Protein AF-A0A8S9LI99-F1 (afdb_monomer_lite)

Sequence (80 aa):
MFAVENGLQGDPRLQAISDAIRVIPHFPKTGRTFFFSSLFICSRIMFQDITTLLLDPVAFKHVVDIFVDRYKHMNISLVA

Radius of gyration: 17.56 Å; chains: 1; bounding box: 47×29×30 Å

Foldseek 3Di:
DVCVVQVNVPVPLVVVLVVQKDWDFQPPHNDDDDDDDDDDDNRDDIDTDCVSCVVDPSSVVSVVCSVCVSCVPVPDPDDD

pLDDT: mean 81.33, std 17.79, range [39.12, 96.81]

Secondary structure (DSSP, 8-state):
-HHHHTT-TT-HHHHHHHHT-EEEET-S--S-----SS---TT--EEEETHHHHH-HHHHHHHHHHHHHHHTTS------

InterPro domains:
  IPR029057 Phosphoribosyltransferase-like [G3DSA:3.40.50.2020] (5-80)
  IPR050120 Adenine phosphoribosyltransferase [PTHR11776] (1-80)

Structure (mmCIF, N/CA/C/O backbone):
data_AF-A0A8S9LI99-F1
#
_entry.id   AF-A0A8S9LI99-F1
#
loop_
_atom_site.group_PDB
_atom_site.id
_atom_site.type_symbol
_atom_site.label_atom_id
_atom_site.label_alt_id
_atom_site.label_comp_id
_atom_site.label_asym_id
_atom_site.label_entity_id
_atom_site.label_seq_id
_atom_site.pdbx_PDB_ins_code
_atom_site.Cartn_x
_atom_site.Cartn_y
_atom_site.Cartn_z
_atom_site.occupancy
_atom_site.B_iso_or_equiv
_atom_site.auth_seq_id
_atom_site.auth_comp_id
_atom_site.auth_asym_id
_atom_site.auth_atom_id
_atom_site.pdbx_PDB_model_num
ATOM 1 N N . MET A 1 1 ? 9.791 -13.208 7.804 1.00 56.62 1 MET A N 1
ATOM 2 C CA . MET A 1 1 ? 10.048 -12.817 9.207 1.00 56.62 1 MET A CA 1
ATOM 3 C C . MET A 1 1 ? 9.011 -11.803 9.698 1.00 56.62 1 MET A C 1
ATOM 5 O O . MET A 1 1 ? 8.266 -12.169 10.587 1.00 56.62 1 MET A O 1
ATOM 9 N N . PHE A 1 2 ? 8.797 -10.652 9.042 1.00 58.00 2 PHE A N 1
ATOM 10 C CA . PHE A 1 2 ? 7.774 -9.666 9.467 1.00 58.00 2 PHE A CA 1
ATOM 11 C C . PHE A 1 2 ? 6.302 -10.134 9.444 1.00 58.00 2 PHE A C 1
ATOM 13 O O . PHE A 1 2 ? 5.544 -9.804 10.351 1.00 58.00 2 PHE A O 1
ATOM 20 N N . ALA A 1 3 ? 5.861 -10.896 8.435 1.00 62.7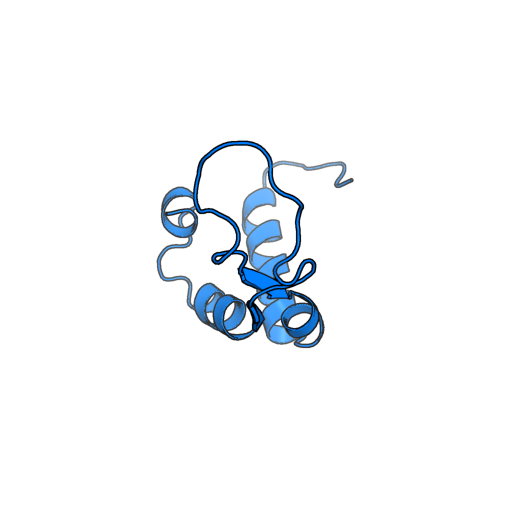5 3 ALA A N 1
ATOM 21 C CA . ALA A 1 3 ? 4.460 -11.346 8.364 1.00 62.75 3 ALA A CA 1
ATOM 22 C C . ALA A 1 3 ? 4.083 -12.322 9.497 1.00 62.75 3 ALA A C 1
ATOM 24 O O . ALA A 1 3 ? 2.943 -12.335 9.949 1.00 62.75 3 ALA A O 1
ATOM 25 N N . VAL A 1 4 ? 5.051 -13.107 9.979 1.00 64.88 4 VAL A N 1
ATOM 26 C CA . VAL A 1 4 ? 4.852 -14.116 11.033 1.00 64.88 4 VAL A CA 1
ATOM 27 C C . VAL A 1 4 ? 4.650 -13.443 12.389 1.00 64.88 4 VAL A C 1
ATOM 29 O O . VAL A 1 4 ? 3.704 -13.759 13.100 1.00 64.88 4 VAL A O 1
ATOM 32 N N . GLU A 1 5 ? 5.476 -12.446 12.708 1.00 70.06 5 GLU A N 1
ATOM 33 C CA . GLU A 1 5 ? 5.410 -11.695 13.971 1.00 70.06 5 GLU A CA 1
ATOM 34 C C . GLU A 1 5 ? 4.107 -10.905 14.141 1.00 70.06 5 GLU A C 1
ATOM 36 O O . GLU A 1 5 ? 3.703 -10.598 15.257 1.00 70.06 5 GLU A O 1
ATOM 41 N N . ASN A 1 6 ? 3.435 -10.584 13.033 1.00 75.62 6 ASN A N 1
ATOM 42 C CA . ASN A 1 6 ? 2.221 -9.772 13.025 1.00 75.62 6 ASN A CA 1
ATOM 43 C C . ASN A 1 6 ? 0.951 -10.580 12.726 1.00 75.62 6 ASN A C 1
ATOM 45 O O . ASN A 1 6 ? -0.092 -9.988 12.469 1.00 75.62 6 ASN A O 1
ATOM 49 N N . GLY A 1 7 ? 1.035 -11.917 12.736 1.00 76.62 7 GLY A N 1
ATOM 50 C CA . GLY A 1 7 ? -0.116 -12.795 12.501 1.00 76.62 7 GLY A CA 1
ATOM 51 C C . GLY A 1 7 ? -0.682 -12.738 11.077 1.00 76.62 7 GLY A C 1
ATOM 52 O O . GLY A 1 7 ? -1.793 -13.195 10.846 1.00 76.62 7 GLY A O 1
ATOM 53 N N . LEU A 1 8 ? 0.074 -12.197 10.118 1.00 82.12 8 LEU A N 1
ATOM 54 C CA . LEU A 1 8 ? -0.316 -12.083 8.707 1.00 82.12 8 LEU A CA 1
ATOM 55 C C . LEU A 1 8 ? 0.178 -13.273 7.868 1.00 82.12 8 LEU A C 1
ATOM 57 O O . LEU A 1 8 ? 0.133 -13.244 6.639 1.00 82.12 8 LEU A O 1
ATOM 61 N N . GLN A 1 9 ? 0.715 -14.314 8.507 1.00 80.38 9 GLN A N 1
ATOM 62 C CA . GLN A 1 9 ? 1.241 -15.481 7.811 1.00 80.38 9 GLN A CA 1
ATOM 63 C C . GLN A 1 9 ? 0.119 -16.189 7.038 1.00 80.38 9 GLN A C 1
ATOM 65 O O . GLN A 1 9 ? -0.823 -16.701 7.631 1.00 80.38 9 GLN A O 1
ATOM 70 N N . GLY A 1 10 ? 0.243 -16.229 5.709 1.00 82.81 10 GLY A N 1
ATOM 71 C CA . GLY A 1 10 ? -0.744 -16.861 4.830 1.00 82.81 10 GLY A CA 1
ATOM 72 C C . GLY A 1 10 ? -1.919 -15.966 4.430 1.00 82.81 10 GLY A C 1
ATOM 73 O O . GLY A 1 10 ? -2.825 -16.457 3.762 1.00 82.81 10 GLY A O 1
ATOM 74 N N . ASP A 1 11 ? -1.916 -14.676 4.786 1.00 88.25 11 ASP A N 1
ATOM 75 C CA . ASP A 1 11 ? -2.914 -13.738 4.268 1.00 88.25 11 ASP A CA 1
ATOM 76 C C . ASP A 1 11 ? -2.742 -13.602 2.739 1.00 88.25 11 ASP A C 1
ATOM 78 O O . ASP A 1 11 ? -1.679 -13.162 2.282 1.00 88.25 11 ASP A O 1
ATOM 82 N N . PRO A 1 12 ? -3.757 -13.965 1.928 1.00 89.62 12 PRO A N 1
ATOM 83 C CA . PRO A 1 12 ? -3.660 -13.924 0.469 1.00 89.62 12 PRO A CA 1
ATOM 84 C C . PRO A 1 12 ? -3.412 -12.507 -0.066 1.00 89.62 12 PRO A C 1
ATOM 86 O O . PRO A 1 12 ? -2.847 -12.349 -1.148 1.00 89.62 12 PRO A O 1
ATOM 89 N N . ARG A 1 13 ? -3.767 -11.469 0.707 1.00 92.56 13 ARG A N 1
ATOM 90 C CA . ARG A 1 13 ? -3.507 -10.067 0.363 1.00 92.56 13 ARG A CA 1
ATOM 91 C C . ARG A 1 13 ? -2.013 -9.767 0.260 1.00 92.56 13 ARG A C 1
ATOM 93 O O . ARG A 1 13 ? -1.620 -8.944 -0.562 1.00 92.56 13 ARG A O 1
ATOM 100 N N . LEU A 1 14 ? -1.170 -10.440 1.052 1.00 91.94 14 LEU A N 1
ATOM 101 C CA . LEU A 1 14 ? 0.280 -10.217 1.026 1.00 91.94 14 LEU A CA 1
ATOM 102 C C . LEU A 1 14 ? 0.914 -10.632 -0.298 1.00 91.94 14 LEU A C 1
ATOM 104 O O . LEU A 1 14 ? 1.879 -10.000 -0.718 1.00 91.94 14 LEU A O 1
ATOM 108 N N . GLN A 1 15 ? 0.375 -11.662 -0.954 1.00 91.38 15 GLN A N 1
ATOM 109 C CA . GLN A 1 15 ? 0.873 -12.089 -2.257 1.00 91.38 15 GLN A CA 1
ATOM 110 C C . GLN A 1 15 ? 0.617 -10.999 -3.303 1.00 91.38 15 GLN A C 1
ATOM 112 O O . GLN A 1 15 ? 1.557 -10.545 -3.946 1.00 91.38 15 GLN A O 1
ATOM 117 N N . ALA A 1 16 ? -0.619 -10.492 -3.377 1.00 92.06 16 ALA A N 1
ATOM 118 C CA . ALA A 1 16 ? -0.980 -9.405 -4.289 1.00 92.06 16 ALA A CA 1
ATOM 119 C C . ALA A 1 16 ? -0.144 -8.133 -4.049 1.00 92.06 16 ALA A C 1
ATOM 121 O O . ALA A 1 16 ? 0.313 -7.496 -4.993 1.00 92.06 16 ALA A O 1
ATOM 122 N N . ILE A 1 17 ? 0.110 -7.791 -2.782 1.00 94.00 17 ILE A N 1
ATOM 123 C CA . ILE A 1 17 ? 0.974 -6.665 -2.402 1.00 94.00 17 ILE A CA 1
ATOM 124 C C . ILE A 1 17 ? 2.421 -6.901 -2.853 1.00 94.00 17 ILE A C 1
ATOM 126 O O . ILE A 1 17 ? 3.043 -5.998 -3.407 1.00 94.00 17 ILE A O 1
ATOM 130 N N . SER A 1 18 ? 2.962 -8.100 -2.619 1.00 92.00 18 SER A N 1
ATOM 131 C CA . SER A 1 18 ? 4.334 -8.446 -2.999 1.00 92.00 18 SER A CA 1
ATOM 132 C C . SER A 1 18 ? 4.532 -8.404 -4.513 1.00 92.00 18 SER A C 1
ATOM 134 O O . SER A 1 18 ? 5.558 -7.909 -4.972 1.00 92.00 18 SER A O 1
ATOM 136 N N . ASP A 1 19 ? 3.559 -8.894 -5.279 1.00 93.69 19 ASP A N 1
ATOM 137 C CA . ASP A 1 19 ? 3.616 -8.928 -6.744 1.00 93.69 19 ASP A CA 1
ATOM 138 C C . ASP A 1 19 ? 3.515 -7.523 -7.357 1.00 93.69 19 ASP A C 1
ATOM 140 O O . ASP A 1 19 ? 4.085 -7.259 -8.416 1.00 93.69 19 ASP A O 1
ATOM 144 N N . ALA A 1 20 ? 2.843 -6.599 -6.665 1.00 94.25 20 ALA A N 1
ATOM 145 C CA . ALA A 1 20 ? 2.717 -5.207 -7.079 1.00 94.25 20 ALA A CA 1
ATOM 146 C C . ALA A 1 20 ? 3.961 -4.350 -6.775 1.00 94.25 20 ALA A C 1
ATOM 148 O O . ALA A 1 20 ? 4.014 -3.203 -7.212 1.00 94.25 20 ALA A O 1
ATOM 149 N N . ILE A 1 21 ? 4.960 -4.855 -6.037 1.00 94.19 21 ILE A N 1
ATOM 150 C CA . ILE A 1 21 ? 6.195 -4.115 -5.739 1.00 94.19 21 ILE A CA 1
ATOM 151 C C . ILE A 1 21 ? 7.276 -4.480 -6.755 1.00 94.19 21 ILE A C 1
ATOM 153 O O . ILE A 1 21 ? 7.772 -5.606 -6.808 1.00 94.19 21 ILE A O 1
ATOM 157 N N . ARG A 1 22 ? 7.724 -3.489 -7.527 1.00 92.00 22 ARG A N 1
ATOM 158 C CA . ARG A 1 22 ? 8.845 -3.662 -8.454 1.00 92.00 22 ARG A CA 1
ATOM 159 C C . ARG A 1 22 ? 10.187 -3.535 -7.735 1.00 92.00 22 ARG A C 1
ATOM 161 O O . ARG A 1 22 ? 10.386 -2.648 -6.908 1.00 92.00 22 ARG A O 1
ATOM 168 N N . VAL A 1 23 ? 11.158 -4.358 -8.132 1.00 90.44 23 VAL A N 1
ATOM 169 C CA . VAL A 1 23 ? 12.547 -4.246 -7.669 1.00 90.44 23 VAL A CA 1
ATOM 170 C C . VAL A 1 23 ? 13.438 -3.684 -8.775 1.00 90.44 23 VAL A C 1
ATOM 172 O O . VAL A 1 23 ? 13.525 -4.251 -9.862 1.00 90.44 23 VAL A O 1
ATOM 175 N N . ILE A 1 24 ? 14.114 -2.568 -8.493 1.00 88.81 24 ILE A N 1
ATOM 176 C CA . ILE A 1 24 ? 15.035 -1.892 -9.410 1.00 88.81 24 ILE A CA 1
ATOM 177 C C . ILE A 1 24 ? 16.473 -2.089 -8.907 1.00 88.81 24 ILE A C 1
ATOM 179 O O . ILE A 1 24 ? 16.835 -1.564 -7.849 1.00 88.81 24 ILE A O 1
ATOM 183 N N . PRO A 1 25 ? 17.322 -2.833 -9.633 1.00 87.38 25 PRO A N 1
ATOM 184 C CA . PRO A 1 25 ? 18.712 -3.015 -9.239 1.00 87.38 25 PRO A CA 1
ATOM 185 C C . PRO A 1 25 ? 19.530 -1.736 -9.487 1.00 87.38 25 PRO A C 1
ATOM 187 O O . PRO A 1 25 ? 19.309 -1.018 -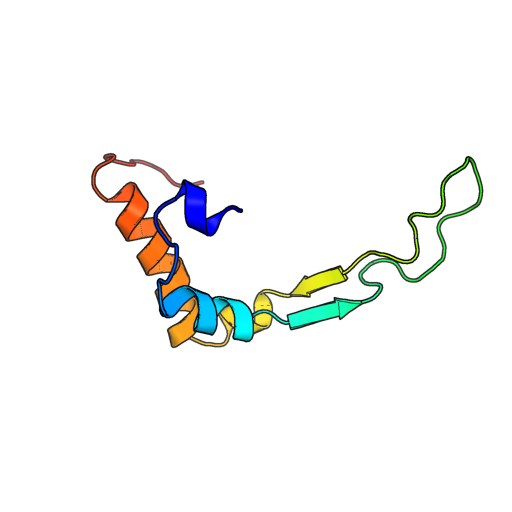10.460 1.00 87.38 25 PRO A O 1
ATOM 190 N N . HIS A 1 26 ? 20.520 -1.474 -8.627 1.00 82.19 26 HIS A N 1
ATOM 191 C CA . HIS A 1 26 ? 21.533 -0.417 -8.812 1.00 82.19 26 HIS A CA 1
ATOM 192 C C . HIS A 1 26 ? 20.994 1.027 -8.878 1.00 82.19 26 HIS A C 1
ATOM 194 O O . HIS A 1 26 ? 21.606 1.903 -9.500 1.00 82.19 26 HIS A O 1
ATOM 200 N N . PHE A 1 27 ? 19.878 1.284 -8.190 1.00 79.88 27 PHE A N 1
ATOM 201 C CA . PHE A 1 27 ? 19.264 2.603 -8.029 1.00 79.88 27 PHE A CA 1
ATOM 202 C C . PHE A 1 27 ? 19.287 3.039 -6.551 1.00 79.88 27 PHE A C 1
ATOM 204 O O . PHE A 1 27 ? 19.181 2.183 -5.671 1.00 79.88 27 PHE A O 1
ATOM 211 N N . PRO A 1 28 ? 19.423 4.342 -6.225 1.00 76.38 28 PRO A N 1
ATOM 212 C CA . PRO A 1 28 ? 19.681 5.490 -7.109 1.00 76.38 28 PRO A CA 1
ATOM 213 C C . PRO A 1 28 ? 21.157 5.658 -7.498 1.00 76.38 28 PRO A C 1
ATOM 215 O O . PRO A 1 28 ? 21.482 6.481 -8.349 1.00 76.38 28 PRO A O 1
ATOM 218 N N . LYS A 1 29 ? 22.069 4.906 -6.869 1.00 69.69 29 LYS A N 1
ATOM 219 C CA . LYS A 1 29 ? 23.511 4.990 -7.125 1.00 69.69 29 LYS A CA 1
ATOM 220 C C . LYS A 1 29 ? 23.979 3.789 -7.934 1.00 69.69 29 LYS A C 1
ATOM 222 O O . LYS A 1 29 ? 24.004 2.668 -7.431 1.00 69.69 29 LYS A O 1
ATOM 227 N N . THR A 1 30 ? 24.449 4.044 -9.148 1.00 65.50 30 THR A N 1
ATOM 228 C CA . THR A 1 30 ? 25.114 3.038 -9.978 1.00 65.50 30 THR A CA 1
ATOM 229 C C . THR A 1 30 ? 26.632 3.142 -9.783 1.00 65.50 30 THR A C 1
ATOM 231 O O . THR A 1 30 ? 27.271 4.083 -10.243 1.00 65.50 30 THR A O 1
ATOM 234 N N . GLY A 1 31 ? 27.225 2.195 -9.054 1.00 62.47 31 GLY A N 1
ATOM 235 C CA . GLY A 1 31 ? 28.625 1.778 -9.232 1.00 62.47 31 GLY A CA 1
ATOM 236 C C . GLY A 1 31 ? 29.784 2.769 -9.017 1.00 62.47 31 GLY A C 1
ATOM 237 O O . GLY A 1 31 ? 30.915 2.382 -9.296 1.00 62.47 31 GLY A O 1
ATOM 238 N N . ARG A 1 32 ? 29.595 4.001 -8.523 1.00 56.94 32 ARG A N 1
ATOM 239 C CA . ARG A 1 32 ? 30.720 4.901 -8.184 1.00 56.94 32 ARG A CA 1
ATOM 240 C C . ARG A 1 32 ? 30.475 5.675 -6.892 1.00 56.94 32 ARG A C 1
ATOM 242 O O . ARG A 1 32 ? 29.935 6.773 -6.894 1.00 56.94 32 ARG A O 1
ATOM 249 N N . THR A 1 33 ? 30.907 5.112 -5.770 1.00 48.47 33 THR A N 1
ATOM 250 C CA . THR A 1 33 ? 31.360 5.915 -4.628 1.00 48.47 33 THR A CA 1
ATOM 251 C C . THR A 1 33 ? 32.843 5.624 -4.475 1.00 48.47 33 THR A C 1
ATOM 253 O O . THR A 1 33 ? 33.250 4.464 -4.487 1.00 48.47 33 THR A O 1
ATOM 256 N N . PHE A 1 34 ? 33.626 6.698 -4.484 1.00 41.94 34 PHE A N 1
ATOM 257 C CA . PHE A 1 34 ? 35.078 6.698 -4.425 1.00 41.94 34 PHE A CA 1
ATOM 258 C C . PHE A 1 34 ? 35.610 5.769 -3.330 1.00 41.94 34 PHE A C 1
ATOM 260 O O . PHE A 1 34 ? 35.060 5.697 -2.232 1.00 41.94 34 PHE A O 1
ATOM 267 N N . PHE A 1 35 ? 36.700 5.085 -3.685 1.00 46.00 35 PHE A N 1
ATOM 268 C CA . PHE A 1 35 ? 37.685 4.479 -2.798 1.00 46.00 35 PHE A CA 1
ATOM 269 C C . PHE A 1 35 ? 37.785 5.250 -1.480 1.00 46.00 35 PHE A C 1
ATOM 271 O O . PHE A 1 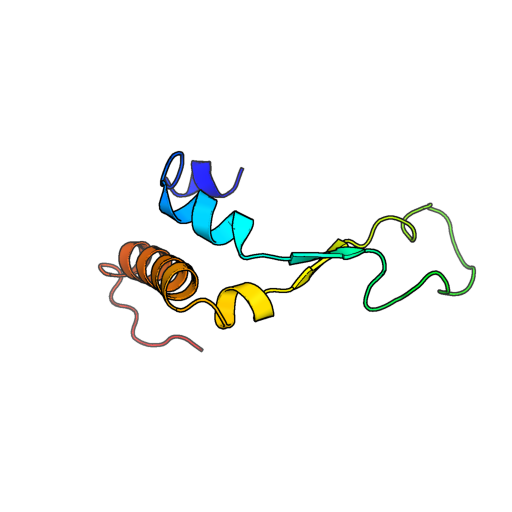35 ? 38.203 6.395 -1.513 1.00 46.00 35 PHE A O 1
ATOM 278 N N . PHE A 1 36 ? 37.426 4.638 -0.357 1.00 45.31 36 PHE A N 1
ATOM 279 C CA . PHE A 1 36 ? 38.294 4.511 0.815 1.00 45.31 36 PHE A CA 1
ATOM 280 C C . PHE A 1 36 ? 37.620 3.551 1.803 1.00 45.31 36 PHE A C 1
ATOM 282 O O . PHE A 1 36 ? 36.505 3.778 2.255 1.00 45.31 36 PHE A O 1
ATOM 289 N N . SER A 1 37 ? 38.349 2.488 2.139 1.00 46.44 37 SER A N 1
ATOM 290 C CA . SER A 1 37 ? 38.059 1.518 3.199 1.00 46.44 37 SER A CA 1
ATOM 291 C C . SER A 1 37 ? 37.023 0.420 2.903 1.00 46.44 37 SER A C 1
ATOM 293 O O . SER A 1 37 ? 35.816 0.588 3.018 1.00 46.44 37 SER A O 1
ATOM 295 N N . SER A 1 38 ? 37.575 -0.742 2.539 1.00 50.53 38 SER A N 1
ATOM 296 C CA . SER A 1 38 ? 37.220 -2.076 3.044 1.00 50.53 38 SER A CA 1
ATOM 297 C C . SER A 1 38 ? 35.741 -2.351 3.346 1.00 50.53 38 SER A C 1
ATOM 299 O O . SER A 1 38 ? 35.286 -2.190 4.473 1.00 50.53 38 SER A O 1
ATOM 301 N N . LEU A 1 39 ? 35.019 -2.822 2.324 1.00 47.94 39 LEU A N 1
ATOM 302 C CA . LEU A 1 39 ? 34.225 -4.065 2.321 1.00 47.94 39 LEU A CA 1
ATOM 303 C C . LEU A 1 39 ? 33.116 -3.938 1.264 1.00 47.94 39 LEU A C 1
ATOM 305 O O . LEU A 1 39 ? 32.046 -3.404 1.515 1.00 47.94 39 LEU A O 1
ATOM 309 N N . PHE A 1 40 ? 33.422 -4.380 0.045 1.00 39.12 40 PHE A N 1
ATOM 310 C CA . PHE A 1 40 ? 32.555 -5.130 -0.879 1.00 39.12 40 PHE A CA 1
ATOM 311 C C . PHE A 1 40 ? 31.005 -5.062 -0.710 1.00 39.12 40 PHE A C 1
ATOM 313 O O . PHE A 1 40 ? 30.347 -6.097 -0.701 1.00 39.12 40 PHE A O 1
ATOM 320 N N . ILE A 1 41 ? 30.381 -3.879 -0.599 1.00 48.19 41 ILE A N 1
ATOM 321 C CA . ILE A 1 41 ? 28.912 -3.739 -0.407 1.00 48.19 41 ILE A CA 1
ATOM 322 C C . ILE A 1 41 ? 28.207 -3.023 -1.580 1.00 48.19 41 ILE A C 1
ATOM 324 O O . ILE A 1 41 ? 26.986 -3.076 -1.709 1.00 48.19 41 ILE A O 1
ATOM 328 N N . CYS A 1 42 ? 28.936 -2.441 -2.536 1.00 40.59 42 CYS A N 1
ATOM 329 C CA . CYS A 1 42 ? 28.313 -1.609 -3.579 1.00 40.59 42 CYS A CA 1
ATOM 330 C C . CYS A 1 42 ? 27.632 -2.359 -4.750 1.00 40.59 42 CYS A C 1
ATOM 332 O O . CYS A 1 42 ? 26.999 -1.708 -5.575 1.00 40.59 42 CYS A O 1
ATOM 334 N N . SER A 1 43 ? 27.685 -3.697 -4.833 1.00 48.84 43 SER A N 1
ATOM 335 C CA . SER A 1 43 ? 26.936 -4.468 -5.857 1.00 48.84 43 SER A CA 1
ATOM 336 C C . SER A 1 43 ? 25.517 -4.895 -5.437 1.00 48.84 43 SER A C 1
ATOM 338 O O . SER A 1 43 ? 24.847 -5.568 -6.211 1.00 48.84 43 SER A O 1
ATOM 340 N N . ARG A 1 44 ? 25.031 -4.542 -4.236 1.00 63.66 44 ARG A N 1
ATOM 341 C CA . ARG A 1 44 ? 23.813 -5.154 -3.653 1.00 63.66 44 ARG A CA 1
ATOM 342 C C . ARG A 1 44 ? 22.700 -4.180 -3.234 1.00 63.66 44 ARG A C 1
ATOM 344 O O . ARG A 1 44 ? 21.987 -4.462 -2.277 1.00 63.66 44 ARG A O 1
ATOM 351 N N . ILE A 1 45 ? 22.520 -3.042 -3.903 1.00 73.56 45 ILE A N 1
ATOM 352 C CA . ILE A 1 45 ? 21.363 -2.171 -3.612 1.00 73.56 45 ILE A CA 1
ATOM 353 C C . ILE A 1 45 ? 20.211 -2.541 -4.553 1.00 73.56 45 ILE A C 1
ATOM 355 O O . ILE A 1 45 ? 20.313 -2.352 -5.766 1.00 73.56 45 ILE A O 1
ATOM 359 N N . MET A 1 46 ? 19.138 -3.084 -3.970 1.00 83.06 46 MET A N 1
ATOM 360 C CA . MET A 1 46 ? 17.874 -3.416 -4.632 1.00 83.06 46 MET A CA 1
ATOM 361 C C . MET A 1 46 ? 16.822 -2.409 -4.163 1.00 83.06 46 MET A C 1
ATOM 363 O O . MET A 1 46 ? 16.366 -2.477 -3.022 1.00 83.06 46 MET A O 1
ATOM 367 N N . PHE A 1 47 ? 16.479 -1.439 -5.007 1.00 88.81 47 PHE A N 1
ATOM 368 C CA . PHE A 1 47 ? 15.475 -0.431 -4.684 1.00 88.81 47 PHE A CA 1
ATOM 369 C C . PHE A 1 47 ? 14.073 -1.026 -4.839 1.00 88.81 47 PHE A C 1
ATOM 371 O O . PHE A 1 47 ? 13.763 -1.601 -5.880 1.00 88.81 47 PHE A O 1
ATOM 378 N N . GLN A 1 48 ? 13.238 -0.896 -3.810 1.00 91.38 48 GLN A N 1
ATOM 379 C CA . GLN A 1 48 ? 11.843 -1.332 -3.849 1.00 91.38 48 GLN A CA 1
ATOM 380 C C . GLN A 1 48 ? 10.969 -0.151 -4.258 1.00 91.38 48 GLN A C 1
ATOM 382 O O . GLN A 1 48 ? 10.787 0.801 -3.501 1.00 91.38 48 GLN A O 1
ATOM 387 N N . ASP A 1 49 ? 10.465 -0.205 -5.481 1.00 92.75 49 ASP A N 1
ATOM 388 C CA . ASP A 1 49 ? 9.646 0.840 -6.066 1.00 92.75 49 ASP A CA 1
ATOM 389 C C . ASP A 1 49 ? 8.161 0.578 -5.794 1.00 92.75 49 ASP A C 1
ATOM 391 O O . ASP A 1 49 ? 7.513 -0.235 -6.457 1.00 92.75 49 ASP A O 1
ATOM 395 N N . ILE A 1 50 ? 7.619 1.309 -4.819 1.00 95.88 50 ILE A N 1
ATOM 396 C CA . ILE A 1 50 ? 6.213 1.214 -4.414 1.00 95.88 50 ILE A CA 1
ATOM 397 C C . ILE A 1 50 ? 5.256 1.944 -5.361 1.00 95.88 50 ILE A C 1
ATOM 399 O O . ILE A 1 50 ? 4.048 1.818 -5.198 1.00 95.88 50 ILE A O 1
ATOM 403 N N . THR A 1 51 ? 5.745 2.722 -6.335 1.00 96.06 51 THR A N 1
ATOM 404 C CA . THR A 1 51 ? 4.855 3.511 -7.207 1.00 96.06 51 THR A CA 1
ATOM 405 C C . THR A 1 51 ? 3.908 2.618 -8.002 1.00 96.06 51 THR A C 1
ATOM 407 O O . THR A 1 51 ? 2.740 2.950 -8.163 1.00 96.06 51 THR A O 1
ATOM 410 N N . THR A 1 52 ? 4.384 1.442 -8.412 1.00 95.50 52 THR A N 1
ATOM 411 C CA . THR A 1 52 ? 3.571 0.401 -9.057 1.00 95.50 52 THR A CA 1
ATOM 412 C C . THR A 1 52 ? 2.442 -0.115 -8.160 1.00 95.50 52 THR A C 1
ATOM 414 O O . THR A 1 52 ? 1.309 -0.224 -8.621 1.00 95.50 52 THR A O 1
ATOM 417 N N . LEU A 1 53 ? 2.702 -0.295 -6.865 1.00 96.25 53 LEU A N 1
ATOM 418 C CA . LEU A 1 53 ? 1.679 -0.622 -5.874 1.00 96.25 53 LEU A CA 1
ATOM 419 C C . LEU A 1 53 ? 0.676 0.522 -5.660 1.00 96.25 53 LEU A C 1
ATOM 421 O O . LEU A 1 53 ? -0.509 0.262 -5.495 1.00 96.25 53 LEU A O 1
ATOM 425 N N . LEU A 1 54 ? 1.117 1.783 -5.698 1.00 96.44 54 LEU A N 1
ATOM 426 C CA . LEU A 1 54 ? 0.219 2.942 -5.583 1.00 96.44 54 LEU A CA 1
ATOM 427 C C . LEU A 1 54 ? -0.703 3.109 -6.805 1.00 96.44 54 LEU A C 1
ATOM 429 O O . LEU A 1 54 ? -1.767 3.713 -6.685 1.00 96.44 54 LEU A O 1
ATOM 433 N N . LEU A 1 55 ? -0.295 2.603 -7.973 1.00 96.75 55 LEU A N 1
ATOM 434 C CA . LEU A 1 55 ? -1.085 2.645 -9.207 1.00 96.75 55 LEU A CA 1
ATOM 435 C C . LEU A 1 55 ? -2.150 1.544 -9.284 1.00 96.75 55 LEU A C 1
ATOM 437 O O . LEU A 1 55 ? -3.092 1.697 -10.058 1.00 96.75 55 LEU A O 1
ATOM 441 N N . ASP A 1 56 ? -2.020 0.465 -8.508 1.00 96.19 56 ASP A N 1
ATOM 442 C CA . ASP A 1 56 ? -3.016 -0.604 -8.403 1.00 96.19 56 ASP A CA 1
ATOM 443 C C . ASP A 1 56 ? -3.979 -0.316 -7.232 1.00 96.19 56 ASP A C 1
ATOM 445 O O . ASP A 1 56 ? -3.610 -0.495 -6.066 1.00 96.19 56 ASP A O 1
ATOM 449 N N . PRO A 1 57 ? -5.237 0.093 -7.496 1.00 96.25 57 PRO A N 1
ATOM 450 C CA . PRO A 1 57 ? -6.176 0.440 -6.434 1.00 96.25 57 PRO A CA 1
ATOM 451 C C . PRO A 1 57 ? -6.535 -0.745 -5.531 1.00 96.25 57 PRO A C 1
ATOM 453 O O . PRO A 1 57 ? -6.857 -0.546 -4.359 1.00 96.25 57 PRO A O 1
ATOM 456 N N . VAL A 1 58 ? -6.503 -1.974 -6.057 1.00 95.69 58 VAL A N 1
ATOM 457 C CA . VAL A 1 58 ? -6.867 -3.184 -5.312 1.00 95.69 58 VAL A CA 1
ATOM 458 C C . VAL A 1 58 ? -5.733 -3.559 -4.365 1.00 95.69 58 VAL A C 1
ATOM 460 O O . VAL A 1 58 ? -5.963 -3.709 -3.162 1.00 95.69 58 VAL A O 1
ATOM 463 N N . ALA A 1 59 ? -4.501 -3.631 -4.877 1.00 95.31 59 ALA A N 1
ATOM 464 C CA . ALA A 1 59 ? -3.327 -3.911 -4.054 1.00 95.31 59 ALA A CA 1
ATOM 465 C C . ALA A 1 59 ? -3.101 -2.812 -3.005 1.00 95.31 59 ALA A C 1
ATOM 467 O O . ALA A 1 59 ? -2.847 -3.113 -1.836 1.00 95.31 59 ALA A O 1
ATOM 468 N N . PHE A 1 60 ? -3.272 -1.539 -3.376 1.00 96.69 60 PHE A N 1
ATOM 469 C CA . PHE A 1 60 ? -3.155 -0.431 -2.433 1.00 96.69 60 PHE A CA 1
ATOM 470 C C . PHE A 1 60 ? -4.205 -0.506 -1.319 1.00 96.69 60 PHE A C 1
ATOM 472 O O . PHE A 1 60 ? -3.870 -0.351 -0.141 1.00 96.69 60 PHE A O 1
ATOM 479 N N . LYS A 1 61 ? -5.464 -0.820 -1.657 1.00 96.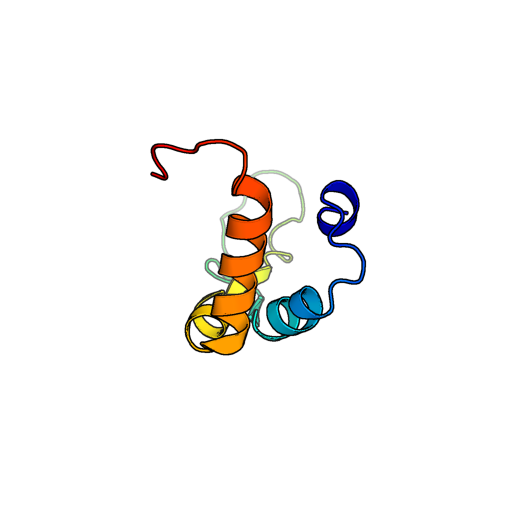81 61 LYS A N 1
ATOM 480 C CA . LYS A 1 61 ? -6.517 -1.022 -0.654 1.00 96.81 61 LYS A CA 1
ATOM 481 C C . LYS A 1 61 ? -6.133 -2.119 0.339 1.00 96.81 61 LYS A C 1
ATOM 483 O O . LYS A 1 61 ? -6.312 -1.934 1.539 1.00 96.81 61 LYS A O 1
ATOM 488 N N . HIS A 1 62 ? -5.569 -3.230 -0.132 1.00 95.81 62 HIS A N 1
ATOM 489 C CA . HIS A 1 62 ? -5.124 -4.311 0.746 1.00 95.81 62 HIS A CA 1
ATOM 490 C C . HIS A 1 62 ? -4.073 -3.866 1.766 1.00 95.81 62 HIS A C 1
ATOM 492 O O . HIS A 1 62 ? -4.157 -4.265 2.927 1.00 95.81 62 HIS A O 1
ATOM 498 N N . VAL A 1 63 ? -3.122 -3.015 1.367 1.00 95.06 63 VAL A N 1
ATOM 499 C CA . VAL A 1 63 ? -2.131 -2.441 2.290 1.00 95.06 63 VAL A CA 1
ATOM 500 C C . VAL A 1 63 ? -2.821 -1.629 3.384 1.00 95.06 63 VAL A C 1
ATOM 502 O O . VAL A 1 63 ? -2.569 -1.850 4.569 1.00 95.06 63 VAL A O 1
ATOM 505 N N . VAL A 1 64 ? -3.709 -0.709 2.996 1.0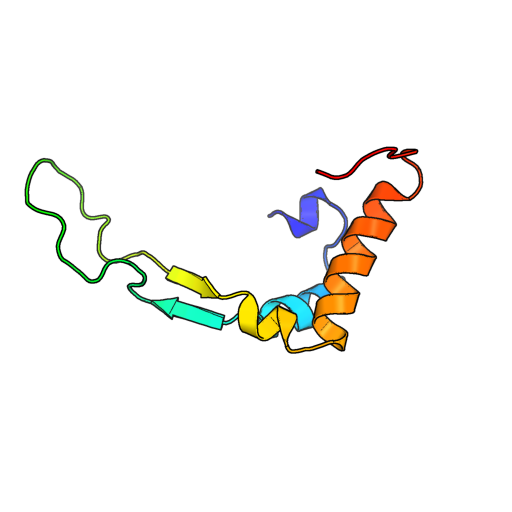0 96.25 64 VAL A N 1
ATOM 506 C CA . VAL A 1 64 ? -4.425 0.158 3.942 1.00 96.25 64 VAL A CA 1
ATOM 507 C C . VAL A 1 64 ? -5.293 -0.667 4.889 1.00 96.25 64 VAL A C 1
ATOM 509 O O . VAL A 1 64 ? -5.233 -0.453 6.098 1.00 96.25 64 VAL A O 1
ATOM 512 N N . ASP A 1 65 ? -6.041 -1.642 4.367 1.00 95.44 65 ASP A N 1
ATOM 513 C CA . ASP A 1 65 ? -6.896 -2.521 5.168 1.00 95.44 65 ASP A CA 1
ATOM 514 C C . ASP A 1 65 ? -6.084 -3.258 6.242 1.00 95.44 65 ASP A C 1
ATOM 516 O O . ASP A 1 65 ? -6.504 -3.300 7.392 1.00 95.44 65 ASP A O 1
ATOM 520 N N . ILE A 1 66 ? -4.901 -3.789 5.902 1.00 94.38 66 ILE A N 1
ATOM 521 C CA . ILE A 1 66 ? -4.023 -4.478 6.864 1.00 94.38 66 ILE A CA 1
ATOM 522 C C . ILE A 1 66 ? -3.605 -3.536 8.003 1.00 94.38 66 ILE A C 1
ATOM 524 O O . ILE A 1 66 ? -3.634 -3.927 9.173 1.00 94.38 66 ILE A O 1
ATOM 528 N N . PHE A 1 67 ? -3.231 -2.292 7.689 1.00 93.38 67 PHE A N 1
ATOM 529 C CA . PHE A 1 67 ? -2.861 -1.314 8.715 1.00 93.38 67 PHE A CA 1
ATOM 530 C C . PHE A 1 67 ? -4.059 -0.894 9.571 1.00 93.38 67 PHE A C 1
ATOM 532 O O . PHE A 1 67 ? -3.949 -0.852 10.797 1.00 93.38 67 PHE A O 1
ATOM 539 N N . VAL A 1 68 ? -5.215 -0.633 8.963 1.00 94.62 68 VAL A N 1
ATOM 540 C CA . VAL A 1 68 ? -6.438 -0.288 9.699 1.00 94.62 68 VAL A CA 1
ATOM 541 C C . VAL A 1 68 ? -6.861 -1.443 10.603 1.00 94.62 68 VAL A C 1
ATOM 543 O O . VAL A 1 68 ? -7.095 -1.225 11.789 1.00 94.62 68 VAL A O 1
ATOM 546 N N . ASP A 1 69 ? -6.891 -2.675 10.094 1.00 93.06 69 ASP A N 1
ATOM 547 C CA . ASP A 1 69 ? -7.257 -3.865 10.865 1.00 93.06 69 ASP A CA 1
ATOM 548 C C . ASP A 1 69 ? -6.361 -4.070 12.080 1.00 93.06 69 ASP A C 1
ATOM 550 O O . ASP A 1 69 ? -6.843 -4.458 13.147 1.00 93.06 69 ASP A O 1
ATOM 554 N N . ARG A 1 70 ? -5.068 -3.774 11.935 1.00 91.12 70 ARG A N 1
ATOM 555 C CA . ARG A 1 70 ? -4.116 -3.841 13.036 1.00 91.12 70 ARG A CA 1
ATOM 556 C C . ARG A 1 70 ? -4.434 -2.824 14.128 1.00 91.12 70 ARG A C 1
ATOM 558 O O . ARG A 1 70 ? -4.361 -3.159 15.306 1.00 91.12 70 ARG A O 1
ATOM 565 N N . TYR A 1 71 ? -4.750 -1.587 13.756 1.00 94.00 71 TYR A N 1
ATOM 566 C CA . TYR A 1 71 ? -4.830 -0.469 14.698 1.00 94.00 71 TYR A CA 1
ATOM 567 C C . TYR A 1 71 ? -6.256 -0.075 15.117 1.00 94.00 71 TYR A C 1
ATOM 569 O O . TYR A 1 71 ? -6.411 0.750 16.018 1.00 94.00 71 TYR A O 1
ATOM 577 N N . LYS A 1 72 ? -7.303 -0.680 14.539 1.00 93.94 72 LYS A N 1
ATOM 578 C CA . LYS A 1 72 ? -8.719 -0.290 14.729 1.00 93.94 72 LYS A CA 1
ATOM 579 C C . LYS A 1 72 ? -9.219 -0.258 16.177 1.00 93.94 72 LYS A C 1
ATOM 581 O O . LYS A 1 72 ? -10.206 0.412 16.457 1.00 93.94 72 LYS A O 1
ATOM 586 N N . HIS A 1 73 ? -8.559 -0.955 17.099 1.00 94.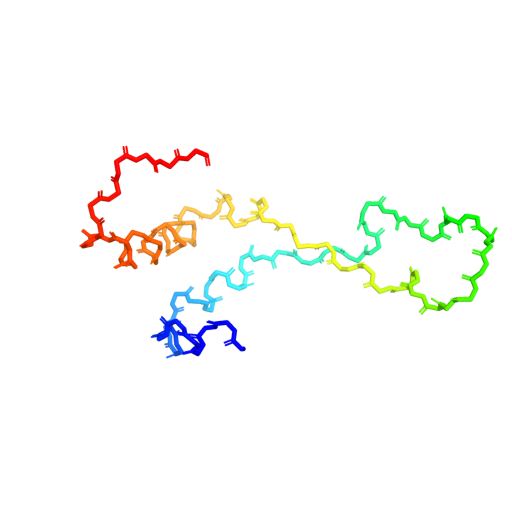38 73 HIS A N 1
ATOM 587 C CA . HIS A 1 73 ? -8.943 -1.003 18.517 1.00 94.38 73 HIS A CA 1
ATOM 588 C C . HIS A 1 73 ? -7.973 -0.255 19.443 1.00 94.38 73 HIS A C 1
ATOM 590 O O . HIS A 1 73 ? -8.097 -0.344 20.660 1.00 94.38 73 HIS A O 1
ATOM 596 N N . MET A 1 74 ? -7.008 0.482 18.885 1.00 95.06 74 MET A N 1
ATOM 597 C CA . MET A 1 74 ? -5.975 1.180 19.660 1.00 95.06 74 MET A CA 1
ATOM 598 C C . MET A 1 74 ? -6.288 2.662 19.916 1.00 95.06 74 MET A C 1
ATOM 600 O O . MET A 1 74 ? -5.481 3.341 20.540 1.00 95.06 74 MET A O 1
ATOM 604 N N . ASN A 1 75 ? -7.446 3.165 19.463 1.00 93.31 75 ASN A N 1
ATOM 605 C CA . ASN A 1 75 ? -7.875 4.562 19.630 1.00 93.31 75 ASN A CA 1
ATOM 606 C C . ASN A 1 75 ? -6.817 5.586 19.169 1.00 93.31 75 ASN A C 1
ATOM 608 O O . ASN A 1 75 ? -6.536 6.562 19.865 1.00 93.31 75 ASN A O 1
ATOM 612 N N . ILE A 1 76 ? -6.211 5.355 17.998 1.00 94.25 76 ILE A N 1
ATOM 613 C CA . ILE A 1 76 ? -5.219 6.275 17.425 1.00 94.25 76 ILE A CA 1
ATOM 614 C C . ILE A 1 76 ? -5.890 7.613 17.101 1.00 94.25 76 ILE A C 1
ATOM 616 O O . ILE A 1 76 ? -6.852 7.660 16.338 1.00 94.25 76 ILE A O 1
ATOM 620 N N . SER A 1 77 ? -5.361 8.698 17.665 1.00 94.50 77 SER A N 1
ATOM 621 C CA . SER A 1 77 ? -5.855 10.063 17.459 1.00 94.50 77 SER A CA 1
ATOM 622 C C . SER A 1 77 ? -5.120 10.827 16.353 1.00 94.50 77 SER A C 1
ATOM 624 O O . SER A 1 77 ? -5.667 11.790 15.821 1.00 94.50 77 SER A O 1
ATOM 626 N N . LEU A 1 78 ? -3.897 10.417 15.999 1.00 94.56 78 LEU A N 1
ATOM 627 C CA . LEU A 1 78 ? -3.065 11.078 14.994 1.00 94.56 78 LEU A CA 1
ATOM 628 C C . LEU A 1 78 ? -2.149 10.072 14.282 1.00 94.56 78 LEU A C 1
ATOM 630 O O . LEU A 1 78 ? -1.526 9.231 14.929 1.00 94.56 78 LEU A O 1
ATOM 634 N N . VAL A 1 79 ? -2.034 10.211 12.960 1.00 91.88 79 VAL A N 1
ATOM 635 C CA . VAL A 1 79 ? -1.007 9.580 12.115 1.00 91.88 79 VAL A CA 1
ATOM 636 C C . VAL A 1 79 ? -0.285 10.724 11.401 1.00 91.88 79 VAL A C 1
ATOM 638 O O . VAL A 1 79 ? -0.952 11.534 10.758 1.00 91.88 79 VAL A O 1
ATOM 641 N N . ALA A 1 80 ? 1.032 10.835 11.580 1.00 85.75 80 ALA A N 1
ATOM 642 C CA . ALA A 1 80 ? 1.862 11.934 11.077 1.00 85.75 80 ALA A CA 1
ATOM 643 C C . ALA A 1 80 ? 2.963 11.422 10.145 1.00 85.75 80 ALA A C 1
ATOM 645 O O . ALA A 1 80 ? 3.413 10.272 10.360 1.00 85.75 80 ALA A O 1
#

Organism: Brassica cretica (NCBI:txid69181)